Protein AF-A0A0M0BTQ9-F1 (afdb_monomer_lite)

Secondary structure (DSSP, 8-state):
---------HHHHHHHHHTSHHHHHHHHHHHHTT-SEEEEEHHHHHHH-HHHHHHHHH-HHHHHHHHHHHHHHHHHHH-HHHHTT-S--EEEEES-S----GGG-SGGGTTS----

Structure (mmCIF, N/CA/C/O backbone):
data_AF-A0A0M0BTQ9-F1
#
_entry.id   AF-A0A0M0BTQ9-F1
#
loop_
_atom_site.group_PDB
_atom_site.id
_atom_site.type_symbol
_atom_site.label_atom_id
_atom_site.label_alt_id
_atom_site.label_comp_id
_atom_site.label_asym_id
_atom_site.label_entity_id
_atom_site.label_seq_id
_atom_site.pdbx_PDB_ins_code
_atom_site.Cartn_x
_atom_site.Cartn_y
_atom_site.Cartn_z
_atom_site.occupancy
_atom_site.B_iso_or_equiv
_atom_site.auth_seq_id
_atom_site.auth_comp_id
_atom_site.auth_asym_id
_atom_site.auth_atom_id
_atom_site.pdbx_PDB_model_num
ATOM 1 N N . MET A 1 1 ? -31.176 18.238 -8.731 1.00 34.38 1 MET A N 1
ATOM 2 C CA . MET A 1 1 ? -29.873 18.290 -9.427 1.00 34.38 1 MET A CA 1
ATOM 3 C C . MET A 1 1 ? -28.810 17.759 -8.476 1.00 34.38 1 MET A C 1
ATOM 5 O O . MET A 1 1 ? -28.210 18.528 -7.738 1.00 34.38 1 MET A O 1
ATOM 9 N N . ALA A 1 2 ? -28.664 16.436 -8.404 1.00 38.94 2 ALA A N 1
ATOM 10 C CA . ALA A 1 2 ? -27.582 15.817 -7.649 1.00 38.94 2 ALA A CA 1
ATOM 11 C C . ALA A 1 2 ? -26.361 15.810 -8.567 1.00 38.94 2 ALA A C 1
ATOM 13 O O . ALA A 1 2 ? -26.395 15.214 -9.638 1.00 38.94 2 ALA A O 1
ATOM 14 N N . ARG A 1 3 ? -25.332 16.566 -8.192 1.00 39.72 3 ARG A N 1
ATOM 15 C CA . ARG A 1 3 ? -24.034 16.550 -8.862 1.00 39.72 3 ARG A CA 1
ATOM 16 C C . ARG A 1 3 ? -23.478 15.138 -8.668 1.00 39.72 3 ARG A C 1
ATOM 18 O O . ARG A 1 3 ? -23.077 14.800 -7.557 1.00 39.72 3 ARG A O 1
ATOM 25 N N . GLU A 1 4 ? -23.507 14.317 -9.711 1.00 40.72 4 GLU A N 1
ATOM 26 C CA . GLU A 1 4 ? -22.665 13.128 -9.806 1.00 40.72 4 GLU A CA 1
ATOM 27 C C . GLU A 1 4 ? -21.221 13.627 -9.723 1.00 40.72 4 GLU A C 1
ATOM 29 O O . GLU A 1 4 ? -20.649 14.150 -10.678 1.00 40.72 4 GLU A O 1
ATOM 34 N N . LEU A 1 5 ? -20.666 13.606 -8.512 1.00 45.78 5 LEU A N 1
ATOM 35 C CA . LEU A 1 5 ? -19.238 13.765 -8.308 1.00 45.78 5 LEU A CA 1
ATOM 36 C C . LEU A 1 5 ? -18.613 12.577 -9.026 1.00 45.78 5 LEU A C 1
ATOM 38 O O . LEU A 1 5 ? -18.818 11.450 -8.581 1.00 45.78 5 LEU A O 1
ATOM 42 N N . ALA A 1 6 ? -17.931 12.838 -10.143 1.00 46.41 6 ALA A N 1
ATOM 43 C CA . ALA A 1 6 ? -17.152 11.852 -10.876 1.00 46.41 6 ALA A CA 1
ATOM 44 C C . ALA A 1 6 ? -16.459 10.926 -9.869 1.00 46.41 6 ALA A C 1
ATOM 46 O O . ALA A 1 6 ? -15.652 11.379 -9.051 1.00 46.41 6 ALA A O 1
ATOM 47 N N . THR A 1 7 ? -16.868 9.661 -9.848 1.00 60.34 7 THR A N 1
ATOM 48 C CA . THR A 1 7 ? -16.261 8.638 -9.005 1.00 60.34 7 THR A CA 1
ATOM 49 C C . THR A 1 7 ? -14.862 8.420 -9.554 1.00 60.34 7 THR A C 1
ATOM 51 O O . THR A 1 7 ? -14.688 7.667 -10.506 1.00 60.34 7 THR A O 1
ATOM 54 N N . VAL A 1 8 ? -13.889 9.169 -9.038 1.00 67.94 8 VAL A N 1
ATOM 55 C CA . VAL A 1 8 ? -12.488 9.004 -9.424 1.00 67.94 8 VAL A CA 1
ATOM 56 C C . VAL A 1 8 ? -12.096 7.564 -9.101 1.00 67.94 8 VAL A C 1
ATOM 58 O O . VAL A 1 8 ? -12.376 7.095 -7.995 1.00 67.94 8 VAL A O 1
ATOM 61 N N . ASP A 1 9 ? -11.506 6.868 -10.071 1.00 90.00 9 ASP A N 1
ATOM 62 C CA . ASP A 1 9 ? -11.086 5.479 -9.915 1.00 90.00 9 ASP A CA 1
ATOM 63 C C . ASP A 1 9 ? -10.048 5.384 -8.774 1.00 90.00 9 ASP A C 1
ATOM 65 O O . ASP A 1 9 ? -9.005 6.051 -8.831 1.00 90.00 9 ASP A O 1
ATOM 69 N N . PRO A 1 10 ? -10.305 4.587 -7.715 1.00 93.56 10 PRO A N 1
ATOM 70 C CA . PRO A 1 10 ? -9.354 4.389 -6.626 1.00 93.56 10 PRO A CA 1
ATOM 71 C C . PRO A 1 10 ? -7.969 3.960 -7.114 1.00 93.56 10 PRO A C 1
ATOM 73 O O . PRO A 1 10 ? -6.961 4.397 -6.558 1.00 93.56 10 PRO A O 1
ATOM 76 N N . GLN A 1 11 ? -7.901 3.131 -8.160 1.00 95.44 11 GLN A N 1
ATOM 77 C CA . GLN A 1 11 ? -6.638 2.639 -8.696 1.00 95.44 11 GLN A CA 1
ATOM 78 C C . GLN A 1 11 ? -5.834 3.758 -9.364 1.00 95.44 11 GLN A C 1
ATOM 80 O O . GLN A 1 11 ? -4.625 3.849 -9.145 1.00 95.44 11 GLN A O 1
ATOM 85 N N . GLU A 1 12 ? -6.486 4.644 -10.121 1.00 95.69 12 GLU A N 1
ATOM 86 C CA . GLU A 1 12 ? -5.825 5.815 -10.711 1.00 95.69 12 GLU A CA 1
ATOM 87 C C . GLU A 1 12 ? -5.253 6.731 -9.627 1.00 95.69 12 GLU A C 1
ATOM 89 O O . GLU A 1 12 ? -4.110 7.181 -9.734 1.00 95.69 12 GLU A O 1
ATOM 94 N N . ARG A 1 13 ? -5.993 6.942 -8.532 1.00 96.50 13 ARG A N 1
ATOM 95 C CA . ARG A 1 13 ? -5.502 7.737 -7.398 1.00 96.50 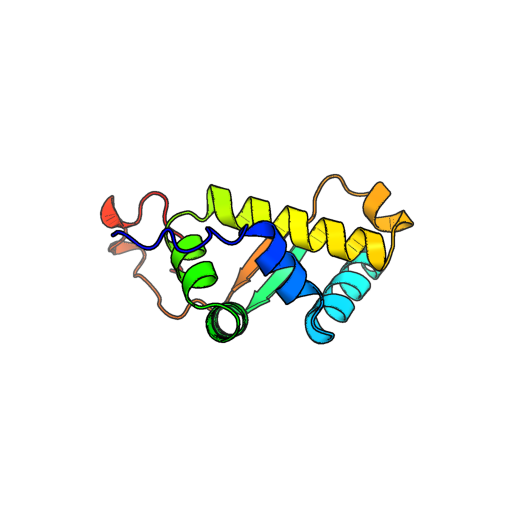13 ARG A CA 1
ATOM 96 C C . ARG A 1 13 ? -4.303 7.111 -6.706 1.00 96.50 13 ARG A C 1
ATOM 98 O O . ARG A 1 13 ? -3.341 7.813 -6.396 1.00 96.50 13 ARG A O 1
ATOM 105 N N . PHE A 1 14 ? -4.327 5.801 -6.475 1.00 97.56 14 PHE A N 1
ATOM 106 C CA . PHE A 1 14 ? -3.155 5.111 -5.944 1.00 97.56 14 PHE A CA 1
ATOM 107 C C . PHE A 1 14 ? -1.968 5.197 -6.909 1.00 97.56 14 PHE A C 1
ATOM 109 O O . PHE A 1 14 ? -0.839 5.386 -6.463 1.00 97.56 14 PHE A O 1
ATOM 116 N N . LEU A 1 15 ? -2.195 5.135 -8.222 1.00 97.25 15 LEU A N 1
ATOM 117 C CA . LEU A 1 15 ? -1.123 5.286 -9.205 1.00 97.25 15 LEU A CA 1
ATOM 118 C C . LEU A 1 15 ? -0.515 6.696 -9.154 1.00 97.25 15 LEU A C 1
ATOM 120 O O . LEU A 1 15 ? 0.706 6.839 -9.135 1.00 97.25 15 LEU A O 1
ATOM 124 N N . GLU A 1 16 ? -1.339 7.744 -9.067 1.00 97.19 16 GLU A N 1
ATOM 125 C CA . GLU A 1 16 ? -0.872 9.118 -8.831 1.00 97.19 16 GLU A CA 1
ATOM 126 C C . GLU A 1 16 ? -0.049 9.237 -7.540 1.00 97.19 16 GLU A C 1
ATOM 128 O O . GLU A 1 16 ? 0.983 9.913 -7.519 1.00 97.19 16 GLU A O 1
ATOM 133 N N . PHE A 1 17 ? -0.461 8.545 -6.477 1.00 97.62 17 PHE A N 1
ATOM 134 C CA . PHE A 1 17 ? 0.278 8.498 -5.221 1.00 97.62 17 PHE A CA 1
ATOM 135 C C . PHE A 1 17 ? 1.654 7.827 -5.373 1.00 97.62 17 PHE A C 1
ATOM 137 O O . PHE A 1 17 ? 2.655 8.375 -4.903 1.00 97.62 17 PHE A O 1
ATOM 144 N N . PHE A 1 18 ? 1.733 6.683 -6.061 1.00 97.75 18 PHE A N 1
ATOM 145 C CA . PHE A 1 18 ? 2.985 5.938 -6.250 1.00 97.75 18 PHE A CA 1
ATOM 146 C C . PHE A 1 18 ? 3.962 6.596 -7.232 1.00 97.75 18 PHE A C 1
ATOM 148 O O . PHE A 1 18 ? 5.162 6.345 -7.143 1.00 97.75 18 PHE A O 1
ATOM 155 N N . LYS A 1 19 ? 3.494 7.512 -8.091 1.00 96.81 19 LYS A N 1
ATOM 156 C CA . LYS A 1 19 ? 4.357 8.355 -8.940 1.00 96.81 19 LYS A CA 1
ATOM 157 C C . LYS A 1 19 ? 5.221 9.344 -8.151 1.00 96.81 19 LYS A C 1
ATOM 159 O O . LYS A 1 19 ? 6.177 9.887 -8.703 1.00 96.81 19 LYS A O 1
ATOM 164 N N . LYS A 1 20 ? 4.913 9.607 -6.876 1.00 96.50 20 LYS A N 1
ATOM 165 C CA . LYS A 1 20 ? 5.757 10.451 -6.018 1.00 96.50 20 LYS A CA 1
ATOM 166 C C . LYS A 1 20 ? 7.144 9.826 -5.872 1.00 96.50 20 LYS A C 1
ATOM 168 O O . LYS A 1 20 ? 7.261 8.640 -5.577 1.00 96.50 20 LYS A O 1
ATOM 173 N N . GLU A 1 21 ? 8.187 10.650 -5.971 1.00 96.00 21 GLU A N 1
ATOM 174 C CA . GLU A 1 21 ? 9.589 10.204 -5.975 1.00 96.00 21 GLU A CA 1
ATOM 175 C C . GLU A 1 21 ? 9.926 9.238 -4.834 1.00 96.00 21 GLU A C 1
ATOM 177 O O . GLU A 1 21 ? 10.500 8.176 -5.055 1.00 96.00 21 GLU A O 1
ATOM 182 N N . LYS A 1 22 ? 9.472 9.554 -3.618 1.00 96.31 22 LYS A N 1
ATOM 183 C CA . LYS A 1 22 ? 9.650 8.704 -2.435 1.00 96.31 22 LYS A CA 1
ATOM 184 C C . LYS A 1 22 ? 9.168 7.263 -2.652 1.00 96.31 22 LYS A C 1
ATOM 186 O O . LYS A 1 22 ? 9.822 6.325 -2.199 1.00 96.31 22 LYS A O 1
ATOM 191 N N . TYR A 1 23 ? 8.019 7.087 -3.297 1.00 96.88 23 TYR A N 1
ATOM 192 C CA . TYR A 1 23 ? 7.415 5.776 -3.511 1.00 96.88 23 TYR A CA 1
ATOM 193 C C . TYR A 1 23 ? 7.998 5.056 -4.721 1.00 96.88 23 TYR A C 1
ATOM 195 O O . TYR A 1 23 ? 8.211 3.850 -4.628 1.00 96.88 23 TYR A O 1
ATOM 203 N N . ARG A 1 24 ? 8.367 5.781 -5.783 1.00 96.75 24 ARG A N 1
ATOM 204 C CA . ARG A 1 24 ? 9.141 5.212 -6.898 1.00 96.75 24 ARG A CA 1
ATOM 205 C C . ARG A 1 24 ? 10.448 4.595 -6.415 1.00 96.75 24 ARG A C 1
ATOM 207 O O . ARG A 1 24 ? 10.701 3.423 -6.664 1.00 96.75 24 ARG A O 1
ATOM 214 N N . GLN A 1 25 ? 11.214 5.342 -5.618 1.00 96.75 25 GLN A N 1
ATOM 215 C CA . GLN A 1 25 ? 12.460 4.845 -5.032 1.00 96.75 25 GLN A CA 1
ATOM 216 C C . GLN A 1 25 ? 12.222 3.631 -4.128 1.00 96.75 25 GLN A C 1
ATOM 218 O O . GLN A 1 25 ? 12.955 2.651 -4.213 1.00 96.75 25 GLN A O 1
ATOM 223 N N . LYS A 1 26 ? 11.171 3.640 -3.296 1.00 96.56 26 LYS A N 1
ATOM 224 C CA . LYS A 1 26 ? 10.810 2.470 -2.475 1.00 96.56 26 LYS A CA 1
ATOM 225 C C . LYS A 1 26 ? 10.486 1.233 -3.320 1.00 96.56 26 LYS A C 1
ATOM 227 O O . LYS A 1 26 ? 10.911 0.143 -2.954 1.00 96.56 26 LYS A O 1
ATOM 232 N N . ILE A 1 27 ? 9.738 1.391 -4.412 1.00 96.44 27 ILE A N 1
ATOM 233 C CA . ILE A 1 27 ? 9.383 0.296 -5.325 1.00 96.44 27 ILE A CA 1
ATOM 234 C C . ILE A 1 27 ? 10.638 -0.244 -6.018 1.00 96.44 27 ILE A C 1
ATOM 236 O O . ILE A 1 27 ? 10.854 -1.450 -6.026 1.00 96.44 27 ILE A O 1
ATOM 240 N N . LEU A 1 28 ? 11.515 0.633 -6.506 1.00 95.38 28 LEU A N 1
ATOM 241 C CA . LEU A 1 28 ? 12.774 0.229 -7.129 1.00 95.38 28 LEU A CA 1
ATOM 242 C C . LEU A 1 28 ? 13.684 -0.534 -6.149 1.00 95.38 28 LEU A C 1
ATOM 244 O O . LEU A 1 28 ? 14.208 -1.595 -6.471 1.00 95.38 28 LEU A O 1
ATOM 248 N N . GLN A 1 29 ? 13.840 -0.035 -4.920 1.00 95.94 29 GLN A N 1
ATOM 249 C CA . GLN A 1 29 ? 14.627 -0.715 -3.881 1.00 95.94 29 GLN A CA 1
ATOM 250 C C . GLN A 1 29 ? 14.034 -2.075 -3.494 1.00 95.94 29 GLN A C 1
ATOM 252 O O . GLN A 1 29 ? 14.763 -3.032 -3.226 1.00 95.94 29 GLN A O 1
ATOM 257 N N . MET A 1 30 ? 12.706 -2.181 -3.491 1.00 96.19 30 MET A N 1
ATOM 258 C CA . MET A 1 30 ? 12.010 -3.445 -3.278 1.00 96.19 30 MET A CA 1
ATOM 259 C C . MET A 1 30 ? 12.326 -4.443 -4.404 1.00 96.19 30 MET A C 1
ATOM 261 O O . MET A 1 30 ? 12.685 -5.578 -4.101 1.00 96.19 30 MET A O 1
ATOM 265 N N . ALA A 1 31 ? 12.326 -4.004 -5.666 1.00 94.88 31 ALA A N 1
ATOM 266 C CA . ALA A 1 31 ? 12.696 -4.846 -6.805 1.00 94.88 31 ALA A CA 1
ATOM 267 C C . ALA A 1 31 ? 14.149 -5.347 -6.727 1.00 94.88 31 ALA A C 1
ATOM 269 O O . ALA A 1 31 ? 14.410 -6.538 -6.883 1.00 94.88 31 ALA A O 1
ATOM 270 N N . ILE A 1 32 ? 15.094 -4.464 -6.378 1.00 95.38 32 ILE A N 1
ATOM 271 C CA . ILE A 1 32 ? 16.521 -4.808 -6.216 1.00 95.38 32 ILE A CA 1
ATOM 272 C C . ILE A 1 32 ? 16.729 -5.872 -5.132 1.00 95.38 32 ILE A C 1
ATOM 274 O O . ILE A 1 32 ? 17.568 -6.759 -5.273 1.00 95.38 32 ILE A O 1
ATOM 278 N N . THR A 1 33 ? 15.972 -5.785 -4.039 1.00 94.69 33 THR A N 1
ATOM 279 C CA . THR A 1 33 ? 16.060 -6.740 -2.925 1.00 94.69 33 THR A CA 1
ATOM 280 C C . THR A 1 33 ? 15.234 -8.009 -3.145 1.00 94.69 33 THR A C 1
ATOM 282 O O . THR A 1 33 ? 15.269 -8.904 -2.301 1.00 94.69 33 THR A O 1
ATOM 285 N N . GLY A 1 34 ? 14.521 -8.117 -4.271 1.00 93.50 34 GLY A N 1
ATOM 286 C CA . GLY A 1 34 ? 13.677 -9.265 -4.588 1.00 93.50 34 GLY A CA 1
ATOM 287 C C . GLY A 1 34 ? 12.429 -9.370 -3.706 1.00 93.50 34 GLY A C 1
ATOM 288 O O . GLY A 1 34 ? 11.953 -10.476 -3.461 1.00 93.50 34 GLY A O 1
ATOM 289 N N . GLY A 1 35 ? 11.935 -8.248 -3.179 1.00 94.81 35 GLY A N 1
ATOM 290 C CA . GLY A 1 35 ? 10.731 -8.214 -2.354 1.00 94.81 35 GLY A CA 1
ATOM 291 C C . GLY A 1 35 ? 9.433 -8.224 -3.168 1.00 94.81 35 GLY A C 1
ATOM 292 O O . GLY A 1 35 ? 9.408 -7.931 -4.348 1.00 94.81 35 GLY A O 1
ATOM 293 N N . GLU A 1 36 ? 8.309 -8.491 -2.506 1.00 95.81 36 GLU A N 1
ATOM 294 C CA . GLU A 1 36 ? 6.971 -8.458 -3.134 1.00 95.81 36 GLU A CA 1
ATOM 295 C C . GLU A 1 36 ? 5.986 -7.601 -2.329 1.00 95.81 36 GLU A C 1
ATOM 297 O O . GLU A 1 36 ? 4.759 -7.715 -2.440 1.00 95.81 36 GLU A O 1
ATOM 302 N N . SER A 1 37 ? 6.510 -6.741 -1.451 1.00 96.50 37 SER A N 1
ATOM 303 C CA . SER A 1 37 ? 5.676 -5.835 -0.671 1.00 96.50 37 SER A CA 1
ATOM 304 C C . SER A 1 37 ? 6.344 -4.506 -0.377 1.00 96.50 37 SER A C 1
ATOM 306 O O . SER A 1 37 ? 7.550 -4.447 -0.145 1.00 96.50 37 SER A O 1
ATOM 308 N N . ILE A 1 38 ? 5.532 -3.452 -0.332 1.00 97.19 38 ILE A N 1
ATOM 309 C CA . ILE A 1 38 ? 5.959 -2.107 0.050 1.00 97.19 38 ILE A CA 1
ATOM 310 C C . ILE A 1 38 ? 5.119 -1.580 1.206 1.00 97.19 38 ILE A C 1
ATOM 312 O O . ILE A 1 38 ? 3.941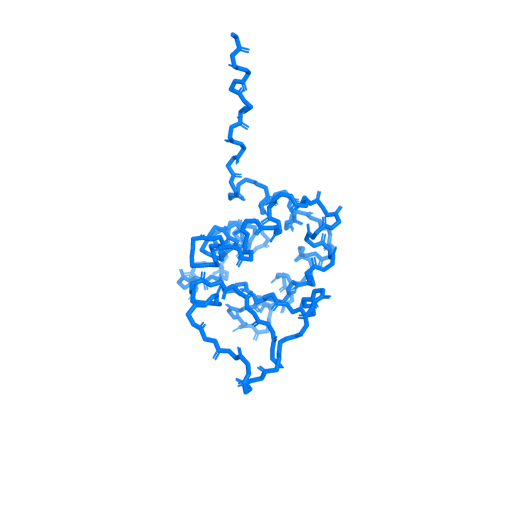 -1.910 1.350 1.00 97.19 38 ILE A O 1
ATOM 316 N N . THR A 1 39 ? 5.730 -0.711 2.002 1.00 97.19 39 THR A N 1
ATOM 317 C CA . THR A 1 39 ? 5.080 -0.077 3.146 1.00 97.19 39 THR A CA 1
ATOM 318 C C . THR A 1 39 ? 4.721 1.375 2.841 1.00 97.19 39 THR A C 1
ATOM 320 O O . THR A 1 39 ? 5.580 2.167 2.422 1.00 97.19 39 THR A O 1
ATOM 323 N N . VAL A 1 40 ? 3.463 1.728 3.105 1.00 97.56 40 VAL A N 1
ATOM 324 C CA . VAL A 1 40 ? 2.890 3.068 2.941 1.00 97.56 40 VAL A CA 1
ATOM 325 C C . VAL A 1 40 ? 2.459 3.607 4.300 1.00 97.56 40 VAL A C 1
ATOM 327 O O . VAL A 1 40 ? 1.740 2.941 5.043 1.00 97.56 40 VAL A O 1
ATOM 330 N N . GLU A 1 41 ? 2.898 4.825 4.605 1.00 96.56 41 GLU A N 1
ATOM 331 C CA . GLU A 1 41 ? 2.483 5.547 5.807 1.00 96.56 41 GLU A CA 1
ATOM 332 C C . GLU A 1 41 ? 1.053 6.054 5.625 1.00 96.56 41 GLU A C 1
ATOM 334 O O . GLU A 1 41 ? 0.759 6.742 4.641 1.00 96.56 41 GLU A O 1
ATOM 339 N N . PHE A 1 42 ? 0.159 5.740 6.564 1.00 96.44 42 PHE A N 1
ATOM 340 C CA . PHE A 1 42 ? -1.238 6.155 6.448 1.00 96.44 42 PHE A CA 1
ATOM 341 C C . PHE A 1 42 ? -1.389 7.680 6.426 1.00 96.44 42 PHE A C 1
ATOM 343 O O . PHE A 1 42 ? -2.193 8.193 5.654 1.00 96.44 42 PHE A O 1
ATOM 350 N N . GLU A 1 43 ? -0.587 8.413 7.202 1.00 95.25 43 GLU A N 1
ATOM 351 C CA . GLU A 1 43 ? -0.597 9.883 7.207 1.00 95.25 43 GLU A CA 1
ATOM 352 C C . GLU A 1 43 ? -0.295 10.481 5.827 1.00 95.25 43 GLU A C 1
ATOM 354 O O . GLU A 1 43 ? -0.891 11.483 5.436 1.00 95.25 43 GLU A O 1
ATOM 359 N N . GLU A 1 44 ? 0.587 9.851 5.049 1.00 96.50 44 GLU A N 1
ATOM 360 C CA . GLU A 1 44 ? 0.922 10.326 3.706 1.00 96.50 44 GLU A CA 1
ATOM 361 C C . GLU A 1 44 ? -0.195 10.063 2.706 1.00 96.50 44 GLU A C 1
ATOM 363 O O . GLU A 1 44 ? -0.445 10.898 1.832 1.00 96.50 44 GLU A O 1
ATOM 368 N N . LEU A 1 45 ? -0.858 8.911 2.830 1.00 96.31 45 LEU A N 1
ATOM 369 C CA . LEU A 1 45 ? -2.035 8.591 2.032 1.00 96.31 45 LEU A CA 1
ATOM 370 C C . LEU A 1 45 ? -3.184 9.546 2.373 1.00 96.31 45 LEU A C 1
ATOM 372 O O . LEU A 1 45 ? -3.799 10.116 1.476 1.00 96.31 45 LEU A O 1
ATOM 376 N N . PHE A 1 46 ? -3.418 9.774 3.664 1.00 95.62 46 PHE A N 1
ATOM 377 C CA . PHE A 1 46 ? -4.442 10.680 4.170 1.00 95.62 46 PHE A CA 1
ATOM 378 C C . PHE A 1 46 ? -4.197 12.129 3.735 1.00 95.62 46 PHE A C 1
ATOM 380 O O . PHE A 1 46 ? -5.117 12.800 3.274 1.00 95.62 46 PHE A O 1
ATOM 387 N N . GLY A 1 47 ? -2.950 12.602 3.817 1.00 95.69 47 GLY A N 1
ATOM 388 C CA . GLY A 1 47 ? -2.561 13.932 3.349 1.00 95.69 47 GLY A CA 1
ATOM 389 C C . GLY A 1 47 ? -2.584 14.091 1.824 1.00 95.69 47 GLY A C 1
ATOM 390 O O . GLY A 1 47 ? -2.615 15.215 1.331 1.00 95.69 47 GLY A O 1
ATOM 391 N N . PHE A 1 48 ? -2.565 12.990 1.066 1.00 96.12 48 PHE A N 1
ATOM 392 C CA . PHE A 1 48 ? -2.705 13.005 -0.390 1.00 96.12 48 PHE A CA 1
ATOM 393 C C . PHE A 1 48 ? -4.169 13.046 -0.833 1.00 96.12 48 PHE A C 1
ATOM 395 O O . PHE A 1 48 ? -4.554 13.934 -1.590 1.00 96.12 48 PHE A O 1
ATOM 402 N N . ASP A 1 49 ? -4.969 12.087 -0.371 1.00 95.56 49 ASP A N 1
ATOM 403 C CA . ASP A 1 49 ? -6.398 12.005 -0.654 1.00 95.56 49 ASP A CA 1
ATOM 404 C C . ASP A 1 49 ? -7.110 11.405 0.566 1.00 95.56 49 ASP A C 1
ATOM 406 O O . ASP A 1 49 ? -7.118 10.193 0.799 1.00 95.56 49 ASP A O 1
ATOM 410 N N . GLN A 1 50 ? -7.725 12.285 1.355 1.00 94.44 50 GLN A N 1
ATOM 411 C CA . GLN A 1 50 ? -8.448 11.906 2.565 1.00 94.44 50 GLN A CA 1
ATOM 412 C C . GLN A 1 50 ? -9.578 10.908 2.274 1.00 94.44 50 GLN A C 1
ATOM 414 O O . GLN A 1 50 ? -9.771 9.964 3.038 1.00 94.44 50 GLN A O 1
ATOM 419 N N . ARG A 1 51 ? -10.308 11.072 1.162 1.00 93.75 51 ARG A N 1
ATOM 420 C CA . ARG A 1 51 ? -11.430 10.181 0.823 1.00 93.75 51 ARG A CA 1
ATOM 421 C C . ARG A 1 51 ? -10.931 8.784 0.484 1.00 93.75 51 ARG A C 1
ATOM 423 O O . ARG A 1 51 ? -11.559 7.805 0.879 1.00 93.75 51 ARG A O 1
ATOM 430 N N . LEU A 1 52 ? -9.810 8.694 -0.231 1.00 95.25 52 LEU A N 1
ATOM 431 C CA . LEU A 1 52 ? -9.152 7.428 -0.543 1.00 95.25 52 LEU A CA 1
ATOM 432 C C . LEU A 1 52 ? -8.718 6.698 0.736 1.00 95.25 52 LEU A C 1
ATOM 434 O O . LEU A 1 52 ? -8.984 5.506 0.884 1.00 95.25 52 LEU A O 1
ATOM 438 N N . ALA A 1 53 ? -8.105 7.421 1.677 1.00 95.50 53 ALA A N 1
ATOM 439 C CA . ALA A 1 53 ? -7.667 6.869 2.956 1.00 95.50 53 ALA A CA 1
ATOM 440 C C . ALA A 1 53 ? -8.846 6.399 3.828 1.00 95.50 53 ALA A C 1
ATOM 442 O O . ALA A 1 53 ? -8.813 5.297 4.373 1.00 95.50 53 ALA A O 1
ATOM 443 N N . GLU A 1 54 ? -9.912 7.197 3.926 1.00 94.31 54 GLU A N 1
ATOM 444 C CA . GLU A 1 54 ? -11.133 6.833 4.657 1.00 94.31 54 GLU A CA 1
ATOM 445 C C . GLU A 1 54 ? -11.805 5.596 4.053 1.00 94.31 54 GLU A C 1
ATOM 447 O O . GLU A 1 54 ? -12.169 4.666 4.773 1.00 94.31 54 GLU A O 1
ATOM 452 N N . LYS A 1 55 ? -11.917 5.532 2.722 1.00 94.88 55 LYS A N 1
ATOM 453 C CA . LYS A 1 55 ? -12.492 4.369 2.042 1.00 94.88 55 LYS A CA 1
ATOM 454 C C . LYS A 1 55 ? -11.659 3.106 2.217 1.00 94.88 55 LYS A C 1
ATOM 456 O O . LYS A 1 55 ? -12.238 2.039 2.403 1.00 94.88 55 LYS A O 1
ATOM 461 N N . LEU A 1 56 ? -10.332 3.224 2.232 1.00 95.50 56 LEU A N 1
ATOM 462 C CA . LEU A 1 56 ? -9.440 2.112 2.548 1.00 95.50 56 LEU A CA 1
ATOM 463 C C . LEU A 1 56 ? -9.664 1.577 3.969 1.00 95.50 56 LEU A C 1
ATOM 465 O O . LEU A 1 56 ? -9.608 0.369 4.181 1.00 95.50 56 LEU A O 1
ATOM 469 N N . MET A 1 57 ? -9.972 2.448 4.932 1.00 94.81 57 MET A N 1
ATOM 470 C CA . MET A 1 57 ? -10.315 2.024 6.293 1.00 94.81 57 MET A CA 1
ATOM 471 C C . MET A 1 57 ? -11.664 1.296 6.355 1.00 94.81 57 MET A C 1
ATOM 473 O O . MET A 1 57 ? -11.824 0.357 7.135 1.00 94.81 57 MET A O 1
ATOM 477 N N . GLU A 1 58 ? -12.636 1.715 5.541 1.00 94.50 58 GLU A N 1
ATOM 478 C CA . GLU A 1 58 ? -13.975 1.114 5.486 1.00 94.50 58 GLU A CA 1
ATOM 479 C C . GLU A 1 58 ? -14.033 -0.203 4.708 1.00 94.50 58 GLU A C 1
ATOM 481 O O . GLU A 1 58 ? -14.818 -1.077 5.070 1.00 94.50 58 GLU A O 1
ATOM 486 N N . LYS A 1 59 ? -13.262 -0.312 3.621 1.00 95.31 59 LYS A N 1
ATOM 487 C CA . LYS A 1 59 ? -13.267 -1.432 2.670 1.00 95.31 59 LYS A CA 1
ATOM 488 C C . LYS A 1 59 ? -11.833 -1.833 2.291 1.00 95.31 59 LYS A C 1
ATOM 490 O O . LYS A 1 59 ? -11.434 -1.668 1.136 1.00 95.31 59 LYS A O 1
ATOM 495 N N . PRO A 1 60 ? -11.030 -2.330 3.245 1.00 95.62 60 PRO A N 1
ATOM 496 C CA . PRO A 1 60 ? -9.637 -2.677 2.995 1.00 95.62 60 PRO A CA 1
ATOM 497 C C . PRO A 1 60 ? -9.472 -3.737 1.910 1.00 95.62 60 PRO A C 1
ATOM 499 O O . PRO A 1 60 ? -8.547 -3.611 1.118 1.00 95.62 60 PRO A O 1
ATOM 502 N N . ASP A 1 61 ? -10.357 -4.733 1.838 1.00 93.94 61 ASP A N 1
ATOM 503 C CA . ASP A 1 61 ? -10.239 -5.831 0.869 1.00 93.94 61 ASP A CA 1
ATOM 504 C C . ASP A 1 61 ? -10.233 -5.308 -0.579 1.00 93.94 61 ASP A C 1
ATOM 506 O O . ASP A 1 61 ? -9.346 -5.652 -1.361 1.00 93.94 61 ASP A O 1
ATOM 510 N N . ASP A 1 62 ? -11.149 -4.387 -0.894 1.00 95.06 62 ASP A N 1
ATOM 511 C CA . ASP A 1 62 ? -11.246 -3.756 -2.214 1.00 95.06 62 ASP A CA 1
ATOM 512 C C . ASP A 1 62 ? -10.089 -2.761 -2.442 1.00 95.06 62 ASP A C 1
ATOM 514 O O . ASP A 1 62 ? -9.398 -2.776 -3.462 1.00 95.06 62 ASP A O 1
ATOM 518 N N . PHE A 1 63 ? -9.848 -1.864 -1.479 1.00 96.31 63 PHE A N 1
ATOM 519 C CA . PHE A 1 63 ? -8.926 -0.738 -1.671 1.00 96.31 63 PHE A CA 1
ATOM 520 C C . PHE A 1 63 ? -7.451 -1.148 -1.622 1.00 96.31 63 PHE A C 1
ATOM 522 O O . PHE A 1 63 ? -6.635 -0.550 -2.324 1.00 96.31 63 PHE A O 1
ATOM 529 N N . LEU A 1 64 ? -7.090 -2.176 -0.850 1.00 96.69 64 LEU A N 1
ATOM 530 C CA . LEU A 1 64 ? -5.734 -2.729 -0.864 1.00 96.69 64 LEU A CA 1
ATOM 531 C C . LEU A 1 64 ? -5.439 -3.459 -2.176 1.00 96.69 64 LEU A C 1
ATOM 533 O O . LEU A 1 64 ? -4.297 -3.421 -2.634 1.00 96.69 64 LEU A O 1
ATOM 537 N N . GLN A 1 65 ? -6.447 -4.066 -2.812 1.00 96.62 65 GLN A N 1
ATOM 538 C CA . GLN A 1 65 ? -6.289 -4.644 -4.145 1.00 96.62 65 GLN A CA 1
ATOM 539 C C . GLN A 1 65 ? -5.990 -3.554 -5.181 1.00 96.62 65 GLN A C 1
ATOM 541 O O . GLN A 1 65 ? -5.025 -3.677 -5.935 1.00 96.62 65 GLN A O 1
ATOM 546 N N . HIS A 1 66 ? -6.744 -2.450 -5.171 1.00 97.06 66 HIS A N 1
ATOM 547 C CA . HIS A 1 66 ? -6.458 -1.301 -6.037 1.00 97.06 66 HIS A CA 1
ATOM 548 C C . HIS A 1 66 ? -5.066 -0.708 -5.782 1.00 97.06 66 HIS A C 1
ATOM 550 O O . HIS A 1 66 ? -4.347 -0.404 -6.735 1.00 97.06 66 HIS A O 1
ATOM 556 N N . ALA A 1 67 ? -4.652 -0.592 -4.517 1.00 97.38 67 ALA A N 1
ATOM 557 C CA . ALA A 1 67 ? -3.311 -0.133 -4.164 1.00 97.38 67 ALA A CA 1
ATOM 558 C C . ALA A 1 67 ? -2.220 -1.083 -4.687 1.00 97.38 67 ALA A C 1
ATOM 560 O O . ALA A 1 67 ? -1.229 -0.621 -5.249 1.00 97.38 67 ALA A O 1
ATOM 561 N N . GLY A 1 68 ? -2.410 -2.399 -4.548 1.00 97.56 68 GLY A N 1
ATOM 562 C CA . GLY A 1 68 ? -1.501 -3.417 -5.079 1.00 97.56 68 GLY A CA 1
ATOM 563 C C . GLY A 1 68 ? -1.353 -3.340 -6.596 1.00 97.56 68 GLY A C 1
ATOM 564 O O . GLY A 1 68 ? -0.235 -3.264 -7.102 1.00 97.56 68 GLY A O 1
ATOM 565 N N . ASN A 1 69 ? -2.473 -3.259 -7.319 1.00 97.56 69 ASN A N 1
ATOM 566 C CA . ASN A 1 69 ? -2.485 -3.117 -8.776 1.00 97.56 69 ASN A CA 1
ATOM 567 C C . ASN A 1 69 ? -1.783 -1.832 -9.232 1.00 97.56 69 ASN A C 1
ATOM 569 O O . ASN A 1 69 ? -1.000 -1.853 -10.179 1.00 97.56 69 ASN A O 1
ATOM 573 N N . ALA A 1 70 ? -2.040 -0.713 -8.553 1.00 97.56 70 ALA A N 1
ATOM 574 C CA . ALA A 1 70 ? -1.411 0.564 -8.867 1.00 97.56 70 ALA A CA 1
ATOM 575 C C . ALA A 1 70 ? 0.102 0.549 -8.605 1.00 97.56 70 ALA A C 1
ATOM 577 O O . ALA A 1 70 ? 0.876 1.043 -9.424 1.00 97.56 70 ALA A O 1
ATOM 578 N N . ALA A 1 71 ? 0.535 -0.042 -7.490 1.00 97.56 71 ALA A N 1
ATOM 579 C CA . ALA A 1 71 ? 1.951 -0.197 -7.185 1.00 97.56 71 ALA A CA 1
ATOM 580 C C . ALA A 1 71 ? 2.639 -1.131 -8.195 1.00 97.56 71 ALA A C 1
ATOM 582 O O . ALA A 1 71 ? 3.747 -0.839 -8.634 1.00 97.56 71 ALA A O 1
ATOM 583 N N . TYR A 1 72 ? 1.983 -2.228 -8.588 1.00 97.62 72 TYR A N 1
ATOM 584 C CA . TYR A 1 72 ? 2.482 -3.156 -9.606 1.00 97.62 72 TYR A CA 1
ATOM 585 C C . TYR A 1 72 ? 2.594 -2.479 -10.981 1.00 97.62 72 TYR A C 1
ATOM 587 O O . TYR A 1 72 ? 3.602 -2.625 -11.667 1.00 97.62 72 TYR A O 1
ATOM 595 N N . ALA A 1 73 ? 1.607 -1.663 -11.361 1.00 97.19 73 ALA A N 1
ATOM 596 C CA . ALA A 1 73 ? 1.671 -0.859 -12.577 1.00 97.19 73 ALA A CA 1
ATOM 597 C C . ALA A 1 73 ? 2.841 0.137 -12.541 1.00 97.19 73 ALA A C 1
ATOM 599 O O . ALA A 1 73 ? 3.541 0.287 -13.540 1.00 97.19 73 ALA A O 1
ATOM 600 N N . GLN A 1 74 ? 3.093 0.777 -11.392 1.00 97.44 74 GLN A N 1
ATOM 601 C CA . GLN A 1 74 ? 4.260 1.643 -11.226 1.00 97.44 74 GLN A CA 1
ATOM 602 C C . GLN A 1 74 ? 5.568 0.846 -11.318 1.00 97.44 74 GLN A C 1
ATOM 604 O O . GLN A 1 74 ? 6.488 1.291 -11.994 1.00 97.44 74 GLN A O 1
ATOM 609 N N . LEU A 1 75 ? 5.646 -0.340 -10.707 1.00 97.25 75 LEU A N 1
ATOM 610 C CA . LEU A 1 75 ? 6.802 -1.229 -10.835 1.00 97.25 75 LEU A CA 1
ATOM 611 C C . LEU A 1 75 ? 7.083 -1.575 -12.300 1.00 97.25 75 LEU A C 1
ATOM 613 O O . LEU A 1 75 ? 8.232 -1.512 -12.705 1.00 97.25 75 LEU A O 1
ATOM 617 N N . GLY A 1 76 ? 6.062 -1.859 -13.110 1.00 96.50 76 GLY A N 1
ATOM 618 C CA . GLY A 1 76 ? 6.244 -2.130 -14.540 1.00 96.50 76 GLY A CA 1
ATOM 619 C C . GLY A 1 76 ? 6.855 -0.966 -15.334 1.00 96.50 76 GLY A C 1
ATOM 620 O O . GLY A 1 76 ? 7.451 -1.197 -16.383 1.00 96.50 76 GLY A O 1
ATOM 621 N N . ILE A 1 77 ? 6.732 0.272 -14.842 1.00 95.50 77 ILE A N 1
ATOM 622 C CA . ILE A 1 77 ? 7.383 1.453 -15.429 1.00 95.50 77 ILE A CA 1
ATOM 623 C C . ILE A 1 77 ? 8.853 1.537 -14.996 1.00 95.50 77 ILE A C 1
ATOM 625 O O . ILE A 1 77 ? 9.702 1.887 -15.812 1.00 95.50 77 ILE A O 1
ATOM 629 N N . GLU A 1 78 ? 9.149 1.237 -13.728 1.00 92.88 78 GLU A N 1
ATOM 630 C CA . GLU A 1 78 ? 10.505 1.348 -13.167 1.00 92.88 78 GLU A CA 1
ATOM 631 C C . GLU A 1 78 ? 11.401 0.146 -13.522 1.00 92.88 78 GLU A C 1
ATOM 633 O O . GLU A 1 78 ? 12.572 0.320 -13.848 1.00 92.88 78 GLU A O 1
ATOM 638 N N . ASP A 1 79 ? 10.854 -1.069 -13.459 1.00 94.94 79 ASP A N 1
ATOM 639 C CA . ASP A 1 79 ? 11.534 -2.339 -13.720 1.00 94.94 79 ASP A CA 1
ATOM 640 C C . ASP A 1 79 ? 10.539 -3.385 -14.262 1.00 94.94 79 ASP A C 1
ATOM 642 O O . ASP A 1 79 ? 9.941 -4.185 -13.533 1.00 94.94 79 ASP A O 1
ATOM 646 N N . ALA A 1 80 ? 10.359 -3.374 -15.584 1.00 95.25 80 ALA A N 1
ATOM 647 C CA . ALA A 1 80 ? 9.483 -4.313 -16.279 1.00 95.25 80 ALA A CA 1
ATOM 648 C C . ALA A 1 80 ? 9.961 -5.774 -16.177 1.00 95.25 80 ALA A C 1
ATOM 650 O O . ALA A 1 80 ? 9.139 -6.691 -16.212 1.00 95.25 80 ALA A O 1
ATOM 651 N N . GLU A 1 81 ? 11.274 -6.003 -16.055 1.00 95.44 81 GLU A N 1
ATOM 652 C CA . GLU A 1 81 ? 11.830 -7.353 -15.958 1.00 95.44 81 GLU A CA 1
ATOM 653 C C . GLU A 1 81 ? 11.478 -7.978 -14.608 1.00 95.44 81 GLU A C 1
ATOM 655 O O . GLU A 1 81 ? 11.072 -9.139 -14.548 1.00 95.44 81 GLU A O 1
ATOM 660 N N . TYR A 1 82 ? 11.600 -7.207 -13.526 1.00 95.25 82 TYR A N 1
ATOM 661 C CA . TYR A 1 82 ? 11.209 -7.663 -12.201 1.00 95.25 82 TYR A CA 1
ATOM 662 C C . TYR A 1 82 ? 9.692 -7.793 -12.055 1.00 95.25 82 TYR A C 1
ATOM 664 O O . TYR A 1 82 ? 9.225 -8.786 -11.499 1.00 95.25 82 TYR A O 1
ATOM 672 N N . ALA A 1 83 ? 8.911 -6.860 -12.614 1.00 95.31 83 ALA A N 1
ATOM 673 C CA . ALA A 1 83 ? 7.451 -6.960 -12.625 1.00 95.31 83 ALA A CA 1
ATOM 674 C C . ALA A 1 83 ? 6.976 -8.297 -13.217 1.00 95.31 83 ALA A C 1
ATOM 676 O O . ALA A 1 83 ? 6.129 -8.956 -12.633 1.00 95.31 83 ALA A O 1
ATOM 677 N N . ALA A 1 84 ? 7.582 -8.747 -14.320 1.00 95.56 84 ALA A N 1
ATOM 678 C CA . ALA A 1 84 ? 7.236 -10.018 -14.957 1.00 95.56 84 ALA A CA 1
ATOM 679 C C . ALA A 1 84 ? 7.600 -11.270 -14.131 1.00 95.56 84 ALA A C 1
ATOM 681 O O . ALA A 1 84 ? 7.134 -12.362 -14.457 1.00 95.56 84 ALA A O 1
ATOM 682 N N . LYS A 1 85 ? 8.444 -11.143 -13.096 1.00 96.00 85 LYS A N 1
ATOM 683 C CA . LYS A 1 85 ? 8.860 -12.257 -12.224 1.00 96.00 85 LYS A CA 1
ATOM 684 C C . LYS A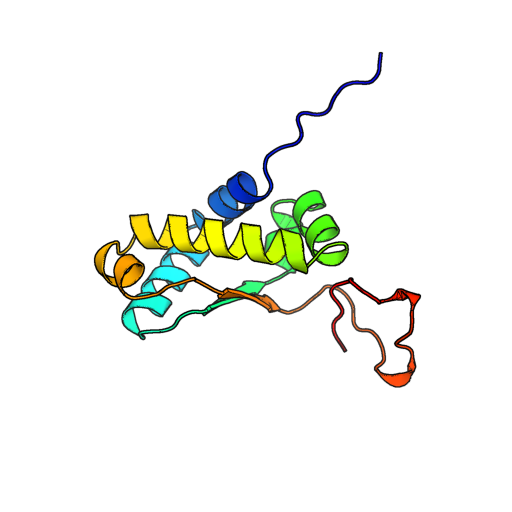 1 85 ? 7.913 -12.483 -11.047 1.00 96.00 85 LYS A C 1
ATOM 686 O O . LYS A 1 85 ? 7.965 -13.563 -10.463 1.00 96.00 85 LYS A O 1
ATOM 691 N N . ILE A 1 86 ? 7.099 -11.491 -10.686 1.00 94.94 86 ILE A N 1
ATOM 692 C CA . ILE A 1 86 ? 6.221 -11.543 -9.513 1.00 94.94 86 ILE A CA 1
ATOM 693 C C . ILE A 1 86 ? 4.753 -11.520 -9.944 1.00 94.94 86 ILE A C 1
ATOM 695 O O . ILE A 1 86 ? 4.377 -10.804 -10.865 1.00 94.94 86 ILE A O 1
ATOM 699 N N . ASP A 1 87 ? 3.894 -12.261 -9.246 1.00 94.19 87 ASP A N 1
ATOM 700 C CA . ASP A 1 87 ? 2.469 -12.326 -9.603 1.00 94.19 87 ASP A CA 1
ATOM 701 C C . ASP A 1 87 ? 1.692 -11.077 -9.166 1.00 94.19 87 ASP A C 1
ATOM 703 O O . ASP A 1 87 ? 0.710 -10.674 -9.792 1.00 94.19 87 ASP A O 1
ATOM 707 N N . LYS A 1 88 ? 2.087 -10.484 -8.034 1.00 94.88 88 LYS A N 1
ATOM 708 C CA . LYS A 1 88 ? 1.426 -9.316 -7.445 1.00 94.88 88 LYS A CA 1
ATOM 709 C C . LYS A 1 88 ? 2.362 -8.552 -6.522 1.00 94.88 88 LYS A C 1
ATOM 711 O O . LYS A 1 88 ? 3.223 -9.136 -5.872 1.00 94.88 88 LYS A O 1
ATOM 716 N N . LEU A 1 89 ? 2.106 -7.254 -6.373 1.00 96.25 89 LEU A N 1
ATOM 717 C CA . LEU A 1 89 ? 2.768 -6.412 -5.381 1.00 96.25 89 LEU A CA 1
ATOM 718 C C . LEU A 1 89 ? 1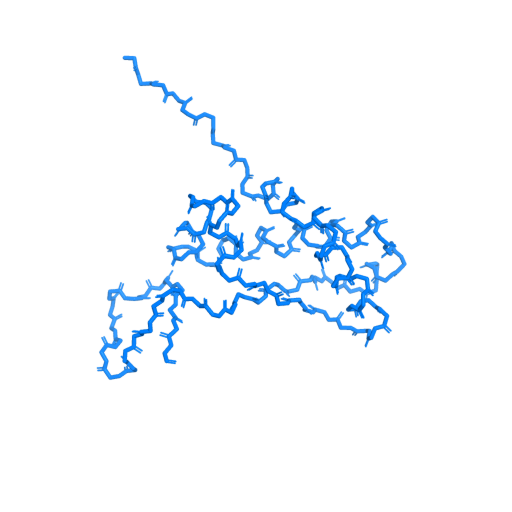.816 -6.111 -4.217 1.00 96.25 89 LEU A C 1
ATOM 720 O O . LEU A 1 89 ? 0.737 -5.554 -4.409 1.00 96.25 89 LEU A O 1
ATOM 724 N N . THR A 1 90 ? 2.210 -6.469 -2.994 1.00 97.31 90 THR A N 1
ATOM 725 C CA . THR A 1 90 ? 1.382 -6.260 -1.796 1.00 97.31 90 THR A CA 1
ATOM 726 C C . THR A 1 90 ? 1.689 -4.915 -1.140 1.00 97.31 90 THR A C 1
ATOM 728 O O . THR A 1 90 ? 2.813 -4.666 -0.703 1.00 97.31 90 THR A O 1
ATOM 731 N N . VAL A 1 91 ? 0.682 -4.056 -0.986 1.00 97.62 91 VAL A N 1
ATOM 732 C CA . VAL A 1 91 ? 0.825 -2.791 -0.250 1.00 97.62 91 VAL A CA 1
ATOM 733 C C . VAL A 1 91 ? 0.420 -2.985 1.207 1.00 97.62 91 VAL A C 1
ATOM 735 O O . VAL A 1 91 ? -0.677 -3.453 1.504 1.00 97.62 91 VAL A O 1
ATOM 738 N N . ARG A 1 92 ? 1.310 -2.616 2.130 1.00 96.75 92 ARG A N 1
ATOM 739 C CA . ARG A 1 92 ? 1.086 -2.683 3.578 1.00 96.75 92 ARG A CA 1
ATOM 740 C C . ARG A 1 92 ? 0.946 -1.275 4.134 1.00 96.75 92 ARG A C 1
ATOM 742 O O . ARG A 1 92 ? 1.880 -0.480 4.055 1.00 96.75 92 ARG A O 1
ATOM 749 N N . ILE A 1 93 ? -0.214 -0.976 4.704 1.00 96.56 93 ILE A N 1
ATOM 750 C CA . ILE A 1 93 ? -0.458 0.303 5.370 1.00 96.56 93 ILE A CA 1
ATOM 751 C C . ILE A 1 93 ? 0.020 0.208 6.817 1.00 96.56 93 ILE A C 1
ATOM 753 O O . ILE A 1 93 ? -0.337 -0.731 7.528 1.00 96.56 93 ILE A O 1
ATOM 757 N N . VAL A 1 94 ? 0.823 1.177 7.248 1.00 95.38 94 VAL A N 1
ATOM 758 C CA . VAL A 1 94 ? 1.342 1.268 8.620 1.00 95.38 94 VAL A CA 1
ATOM 759 C C . VAL A 1 94 ? 0.974 2.603 9.257 1.00 95.38 94 VAL A C 1
ATOM 761 O O . VAL A 1 94 ? 0.582 3.543 8.566 1.00 95.38 94 VAL A O 1
ATOM 764 N N . ASN A 1 95 ? 1.109 2.666 10.585 1.00 94.06 95 ASN A N 1
ATOM 765 C CA . ASN A 1 95 ? 0.917 3.878 11.383 1.00 94.06 95 ASN A CA 1
ATOM 766 C C . ASN A 1 95 ? -0.449 4.550 11.144 1.00 94.06 95 ASN A C 1
ATOM 768 O O . ASN A 1 95 ? -0.528 5.726 10.800 1.00 94.06 95 ASN A O 1
ATOM 772 N N . LEU A 1 96 ? -1.542 3.792 11.326 1.00 93.12 96 LEU A N 1
ATOM 773 C CA . LEU A 1 96 ? -2.905 4.343 11.262 1.00 93.12 96 LEU A CA 1
ATOM 774 C C . LEU A 1 96 ? -3.106 5.441 12.326 1.00 93.12 96 LEU A C 1
ATOM 776 O O . LEU A 1 96 ? -2.529 5.372 13.410 1.00 93.12 96 LEU A O 1
ATOM 780 N N . LEU A 1 97 ? -3.994 6.408 12.067 1.00 85.50 97 LEU A N 1
ATOM 781 C CA . LEU A 1 97 ? -4.261 7.538 12.983 1.00 85.50 97 LEU A CA 1
ATOM 782 C C . LEU A 1 97 ? -4.891 7.140 14.336 1.00 85.50 97 LEU A C 1
ATOM 784 O O . LEU A 1 97 ? -5.041 7.984 15.217 1.00 85.50 97 LEU A O 1
ATOM 788 N N . GLY A 1 98 ? -5.279 5.876 14.525 1.00 85.56 98 GLY A N 1
ATOM 789 C CA . GLY A 1 98 ? -5.915 5.397 15.750 1.00 85.56 98 GLY A CA 1
ATOM 790 C C . GLY A 1 98 ? -5.585 3.940 16.057 1.00 85.56 98 GLY A C 1
ATOM 791 O O . GLY A 1 98 ? -5.299 3.153 15.156 1.00 85.56 98 GLY A O 1
ATOM 792 N N . LYS A 1 99 ? -5.639 3.594 17.348 1.00 90.75 99 LYS A N 1
ATOM 793 C CA . LYS A 1 99 ? -5.469 2.229 17.864 1.00 90.75 99 LYS A CA 1
ATOM 794 C C . LYS A 1 99 ? -6.709 1.800 18.628 1.00 90.75 99 LYS A C 1
ATOM 796 O O . LYS A 1 99 ? -7.223 2.555 19.452 1.00 90.75 99 LYS A O 1
ATOM 801 N N . GLU A 1 100 ? -7.136 0.572 18.393 1.00 90.62 100 GLU A N 1
ATOM 802 C CA . GLU A 1 100 ? -8.217 -0.084 19.115 1.00 90.62 100 GLU A CA 1
ATOM 803 C C . GLU A 1 100 ? -7.645 -1.084 20.117 1.00 90.62 100 GLU A C 1
ATOM 805 O O . GLU A 1 100 ? -6.651 -1.750 19.865 1.00 90.62 100 GLU A O 1
ATOM 810 N N . GLN A 1 101 ? -8.276 -1.238 21.279 1.00 93.25 101 GLN A N 1
ATOM 811 C CA . GLN A 1 101 ? -7.843 -2.281 22.212 1.00 93.25 101 GLN A CA 1
ATOM 812 C C . GLN A 1 101 ? -8.341 -3.643 21.723 1.00 93.25 101 GLN A C 1
ATOM 814 O O . GLN A 1 101 ? -9.541 -3.794 21.506 1.00 93.25 101 GLN A O 1
ATOM 819 N N . LEU A 1 102 ? -7.470 -4.662 21.681 1.00 92.62 102 LEU A N 1
ATOM 820 C CA . LEU A 1 102 ? -7.841 -6.029 21.268 1.00 92.62 102 LEU A CA 1
ATOM 821 C C . LEU A 1 102 ? -9.096 -6.541 21.995 1.00 92.62 102 LEU A C 1
ATOM 823 O O . LEU A 1 102 ? -9.994 -7.114 21.389 1.00 92.62 102 LEU A O 1
ATOM 827 N N . ARG A 1 103 ? -9.190 -6.258 23.302 1.00 92.88 103 ARG A N 1
ATOM 828 C CA . ARG A 1 103 ? -10.318 -6.640 24.170 1.00 92.88 103 ARG A CA 1
ATOM 829 C C . ARG A 1 103 ? -11.648 -5.958 23.826 1.00 92.88 103 ARG A C 1
ATOM 831 O O . ARG A 1 103 ? -12.680 -6.389 24.325 1.00 92.88 103 ARG A O 1
ATOM 838 N N . LYS A 1 104 ? -11.624 -4.878 23.043 1.00 91.12 104 LYS A N 1
ATOM 839 C CA . LYS A 1 104 ? -12.802 -4.105 22.624 1.00 91.12 104 LYS A CA 1
ATOM 840 C C . LYS A 1 104 ? -13.222 -4.395 21.181 1.00 91.12 104 LYS A C 1
ATOM 842 O O . LYS A 1 104 ? -14.234 -3.849 20.747 1.00 91.12 104 LYS A O 1
ATOM 847 N N . LEU A 1 105 ? -12.476 -5.227 20.448 1.00 92.19 105 LEU A N 1
ATOM 848 C CA . LEU A 1 105 ? -12.850 -5.605 19.090 1.00 92.19 105 LEU A CA 1
ATOM 849 C C . LEU A 1 105 ? -14.135 -6.434 19.096 1.00 92.19 105 LEU A C 1
ATOM 851 O O . LEU A 1 105 ? -14.299 -7.363 19.886 1.00 92.19 105 LEU A O 1
ATOM 855 N N . GLY A 1 106 ? -15.040 -6.098 18.184 1.00 91.31 106 GLY A N 1
ATOM 856 C CA . GLY A 1 106 ? -16.283 -6.825 17.979 1.00 91.31 106 GLY A CA 1
ATOM 857 C C . GLY A 1 106 ? -16.841 -6.590 16.581 1.00 91.31 106 GLY A C 1
ATOM 858 O O . GLY A 1 106 ? -16.144 -6.139 15.673 1.00 91.31 106 GLY A O 1
ATOM 859 N N . SER A 1 107 ? -18.135 -6.852 16.408 1.00 93.94 107 SER A N 1
ATOM 860 C CA . SER A 1 107 ? -18.812 -6.749 15.108 1.00 93.94 107 SER A CA 1
ATOM 861 C C . SER A 1 107 ? -18.743 -5.357 14.466 1.00 93.94 107 SER A C 1
ATOM 863 O O . SER A 1 107 ? -18.822 -5.246 13.248 1.00 93.94 107 SER A O 1
ATOM 865 N N . LYS A 1 108 ? -18.537 -4.286 15.245 1.00 89.94 108 LYS A N 1
ATOM 866 C CA . LYS A 1 108 ? -18.403 -2.910 14.726 1.00 89.94 108 LYS A CA 1
ATOM 867 C C . LYS A 1 108 ? -17.152 -2.694 13.862 1.00 89.94 108 LYS A C 1
ATOM 869 O O . LYS A 1 108 ? -17.142 -1.773 13.040 1.00 89.94 108 LYS A O 1
ATOM 874 N N . GLN A 1 109 ? -16.116 -3.502 14.081 1.00 92.44 109 GLN A N 1
ATOM 875 C CA . GLN A 1 109 ? -14.834 -3.452 13.376 1.00 92.44 109 GLN A CA 1
ATOM 876 C C . GLN A 1 109 ? -14.727 -4.514 12.271 1.00 92.44 109 GLN A C 1
ATOM 878 O O . GLN A 1 109 ? -13.731 -4.538 11.555 1.00 92.44 109 GLN A O 1
ATOM 883 N N . MET A 1 110 ? -15.733 -5.382 12.105 1.00 91.12 110 MET A N 1
ATOM 8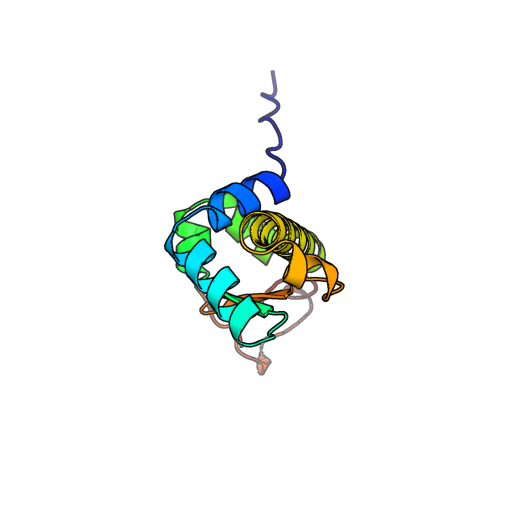84 C CA . MET A 1 110 ? -15.730 -6.372 11.026 1.00 91.12 110 MET A CA 1
ATOM 885 C C . MET A 1 110 ? -15.622 -5.701 9.658 1.00 91.12 110 MET A C 1
ATOM 887 O O . MET A 1 110 ? -16.318 -4.724 9.383 1.00 91.12 110 MET A O 1
ATOM 891 N N . GLY A 1 111 ? -14.760 -6.263 8.809 1.00 91.69 111 GLY A N 1
ATOM 892 C CA . GLY A 1 111 ? -14.538 -5.782 7.448 1.00 91.69 111 GLY A CA 1
ATOM 893 C C . GLY A 1 111 ? -13.863 -4.414 7.366 1.00 91.69 111 GLY A C 1
ATOM 894 O O . GLY A 1 111 ? -13.816 -3.854 6.283 1.00 91.69 111 GLY A O 1
ATOM 895 N N . LYS A 1 112 ? -13.359 -3.862 8.478 1.00 94.00 112 LYS A N 1
ATOM 896 C CA . LYS A 1 112 ? -12.638 -2.584 8.507 1.00 94.00 112 LYS A CA 1
ATOM 897 C C . LYS A 1 112 ? -11.167 -2.801 8.800 1.00 94.00 112 LYS A C 1
ATOM 899 O O . LYS A 1 112 ? -10.794 -3.741 9.503 1.00 94.00 112 LYS A O 1
ATOM 904 N N . LEU A 1 113 ? -10.338 -1.883 8.320 1.00 93.69 113 LEU A N 1
ATOM 905 C CA . LEU A 1 113 ? -8.935 -1.856 8.698 1.00 93.69 113 LEU A CA 1
ATOM 906 C C . LEU A 1 113 ? -8.808 -1.265 10.100 1.00 93.69 113 LEU A C 1
ATOM 908 O O . LEU A 1 113 ? -9.259 -0.150 10.357 1.00 93.69 113 LEU A O 1
ATOM 912 N N . VAL A 1 114 ? -8.190 -2.009 11.011 1.00 93.56 114 VAL A N 1
ATOM 913 C CA . VAL A 1 114 ? -7.945 -1.558 12.382 1.00 93.56 114 VAL A CA 1
ATOM 914 C C . VAL A 1 114 ? -6.510 -1.855 12.783 1.00 93.56 114 VAL A C 1
ATOM 916 O O . VAL A 1 114 ? -5.926 -2.854 12.368 1.00 93.56 114 VAL A O 1
ATOM 919 N N . MET A 1 115 ? -5.952 -0.980 13.612 1.00 93.50 115 MET A N 1
ATOM 920 C CA . MET A 1 115 ? -4.679 -1.199 14.288 1.00 93.50 115 MET A CA 1
ATOM 921 C C . MET A 1 115 ? -4.964 -1.498 15.756 1.00 93.50 115 MET A C 1
ATOM 923 O O . MET A 1 115 ? -5.841 -0.868 16.350 1.00 93.50 115 MET A O 1
ATOM 927 N N . VAL A 1 116 ? -4.234 -2.457 16.320 1.00 91.38 116 VAL A N 1
ATOM 928 C CA . VAL A 1 116 ? -4.414 -2.967 17.686 1.00 91.38 116 VAL A CA 1
ATOM 929 C C . VAL A 1 116 ? -3.156 -2.741 18.511 1.00 91.38 116 VAL A C 1
ATOM 931 O O . VAL A 1 116 ? -2.058 -2.830 17.918 1.00 91.38 116 VAL A O 1
#

Sequence (116 aa):
MARELATVDPQERFLEFFKKEKYRQKILQMAITGGESITVEFEELFGFDQRLAEKLMEKPDDFLQHAGNAAYAQLGIEDAEYAAKIDKLTVRIVNLLGKEQLRKLGSKQMGKLVMV

pLDDT: mean 91.74, std 12.76, range [34.38, 97.75]

Organism: NCBI:txid1685125

InterPro domains:
  IPR012340 Nucleic acid-binding, OB-fold [SSF50249] (12-116)
  IPR027925 MCM, N-terminal domain [PF14551] (12-94)

Radius of gy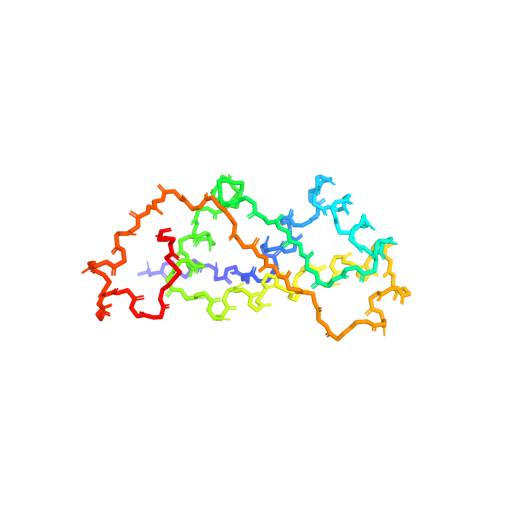ration: 15.51 Å; chains: 1; bounding box: 46×31×40 Å

Foldseek 3Di:
DDPPPPPPDLLVLLLVLCPPPVNLVQLLVCLVVLHQEGEDELVSVCVSPVVLSVVCQQAVPVNQQSNFVSSLVSSCVSPVPSSVVDPIHGYHYDDDPDADDPVPDDPVRPNGDHHD